Protein AF-A0A232FLV6-F1 (afdb_monomer)

Organism: NCBI:txid543379

Secondary structure (DSSP, 8-state):
-HHHHTT-TT--HHHHHHH-TTTHHHHHHHHHHHHHHHHHHHHHHHHHHHHHHHHTT-THHHHS--PPPPTT-HHHHHHHHHHHHHHHHHHHHHS-GGGHHHHTT--SHHHHHHHHHHHH----HHHHHHHHHHHHH----TTS-HHHHHHHHHHHHHTT--

Radius of gyration: 22.21 Å; Cα contacts (8 Å, |Δi|>4): 95; chains: 1; bounding box: 61×32×61 Å

Structure (mmCIF, N/CA/C/O backbone):
data_AF-A0A232FLV6-F1
#
_entry.id   AF-A0A232FLV6-F1
#
loop_
_atom_site.group_PDB
_atom_site.id
_atom_site.type_symbol
_atom_site.label_atom_id
_atom_site.label_alt_id
_atom_site.label_comp_id
_atom_site.label_asym_id
_atom_site.label_entity_id
_atom_site.label_seq_id
_atom_site.pdbx_PDB_ins_code
_atom_site.Cartn_x
_atom_site.Cartn_y
_atom_site.Cartn_z
_atom_site.occupancy
_atom_site.B_iso_or_equiv
_atom_site.auth_seq_id
_atom_site.auth_comp_id
_atom_site.auth_asym_id
_atom_site.auth_atom_id
_atom_site.pdbx_PDB_model_num
ATOM 1 N N . MET A 1 1 ? -4.879 22.146 27.553 1.00 46.00 1 MET A N 1
ATOM 2 C CA . MET A 1 1 ? -5.536 20.900 27.089 1.00 46.00 1 MET A CA 1
ATOM 3 C C . MET A 1 1 ? -4.616 20.011 26.257 1.00 46.00 1 MET A C 1
ATOM 5 O O . MET A 1 1 ? -4.353 18.909 26.711 1.00 46.00 1 MET A O 1
ATOM 9 N N . LYS A 1 2 ? -4.073 20.465 25.112 1.00 41.31 2 LYS A N 1
ATOM 10 C CA . LYS A 1 2 ? -3.275 19.611 24.203 1.00 41.31 2 LYS A CA 1
ATOM 11 C C . LYS A 1 2 ? -2.137 18.829 24.885 1.00 41.31 2 LYS A C 1
ATOM 13 O O . LYS A 1 2 ? -2.125 17.613 24.809 1.00 41.31 2 LYS A O 1
ATOM 18 N N . SER A 1 3 ? -1.249 19.493 25.627 1.00 51.97 3 SER A N 1
ATOM 19 C CA . SER A 1 3 ? -0.105 18.821 26.278 1.00 51.97 3 SER A CA 1
ATOM 20 C C . SER A 1 3 ? -0.495 17.830 27.393 1.00 51.97 3 SER A C 1
ATOM 22 O O . SER A 1 3 ? 0.187 16.827 27.562 1.00 51.97 3 SER A O 1
ATOM 24 N N . ARG A 1 4 ? -1.603 18.059 28.120 1.00 51.78 4 ARG A N 1
ATOM 25 C CA . ARG A 1 4 ? -2.041 17.176 29.224 1.00 51.78 4 ARG A CA 1
ATOM 26 C C . ARG A 1 4 ? -2.702 15.877 28.759 1.00 51.78 4 ARG A C 1
ATOM 28 O O . ARG A 1 4 ? -2.638 14.893 29.486 1.00 51.78 4 ARG A O 1
ATOM 35 N N . TYR A 1 5 ? -3.353 15.896 27.595 1.00 55.41 5 TYR A N 1
ATOM 36 C CA . TYR A 1 5 ? -4.174 14.776 27.122 1.00 55.41 5 TYR A CA 1
ATOM 37 C C . TYR A 1 5 ? -3.673 14.178 25.799 1.00 55.41 5 TYR A C 1
ATOM 39 O O . TYR A 1 5 ? -3.589 12.965 25.696 1.00 55.41 5 TYR A O 1
ATOM 47 N N . LEU A 1 6 ? -3.278 14.994 24.810 1.00 49.06 6 LEU A N 1
ATOM 48 C CA . LEU A 1 6 ? -2.847 14.502 23.486 1.00 49.06 6 LEU A CA 1
ATOM 49 C C . LEU A 1 6 ? -1.394 14.006 23.460 1.00 49.06 6 LEU A C 1
ATOM 51 O O . LEU A 1 6 ? -1.046 13.195 22.614 1.00 49.06 6 LEU A O 1
ATOM 55 N N . CYS A 1 7 ? -0.539 14.506 24.356 1.00 54.94 7 CYS A N 1
ATOM 56 C CA . CYS A 1 7 ? 0.876 14.120 24.434 1.00 54.94 7 CYS A CA 1
ATOM 57 C C . CYS A 1 7 ? 1.164 13.116 25.557 1.00 54.94 7 CYS A C 1
ATOM 59 O O . CYS A 1 7 ? 2.329 12.849 25.838 1.00 54.94 7 CYS A O 1
ATOM 61 N N . ASN A 1 8 ? 0.132 12.611 26.237 1.00 65.31 8 ASN A N 1
ATOM 62 C CA . ASN A 1 8 ? 0.302 11.709 27.366 1.00 65.31 8 ASN A CA 1
ATOM 63 C C . ASN A 1 8 ? 0.195 10.247 26.892 1.00 65.31 8 ASN A C 1
ATOM 65 O O . ASN A 1 8 ? -0.921 9.793 26.637 1.00 65.31 8 ASN A O 1
ATOM 69 N N . PRO A 1 9 ? 1.312 9.499 26.792 1.00 66.44 9 PRO A N 1
ATOM 70 C CA . PRO A 1 9 ? 1.304 8.117 26.308 1.00 66.44 9 PRO A CA 1
ATOM 71 C C . PRO A 1 9 ? 0.541 7.157 27.233 1.00 66.44 9 PRO A C 1
ATOM 73 O O . PRO A 1 9 ? 0.137 6.082 26.804 1.00 66.44 9 PRO A O 1
ATOM 76 N N . GLU A 1 10 ? 0.284 7.549 28.482 1.00 63.06 10 GLU A N 1
ATOM 77 C CA . GLU A 1 10 ? -0.539 6.768 29.407 1.00 63.06 10 GLU A CA 1
ATOM 78 C C . GLU A 1 10 ? -2.048 6.939 29.184 1.00 63.06 10 GLU A C 1
ATOM 80 O O . GLU A 1 10 ? -2.850 6.266 29.832 1.00 63.06 10 GLU A O 1
ATOM 85 N N . TYR A 1 11 ? -2.470 7.873 28.330 1.00 66.44 11 TYR A N 1
ATOM 86 C CA . TYR A 1 11 ? -3.882 8.142 28.068 1.00 66.44 11 TYR A CA 1
ATOM 87 C C . TYR A 1 11 ? -4.434 7.137 27.046 1.00 66.44 11 TYR A C 1
ATOM 89 O O . TYR A 1 11 ? -4.674 7.461 25.886 1.00 66.44 11 TYR A O 1
ATOM 97 N N . ASN A 1 12 ? -4.583 5.886 27.485 1.00 68.19 12 ASN A N 1
ATOM 98 C CA . ASN 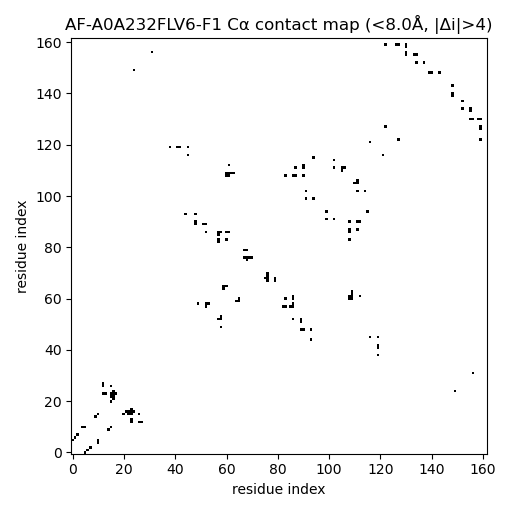A 1 12 ? -5.018 4.751 26.672 1.00 68.19 12 ASN A CA 1
ATOM 99 C C . ASN A 1 12 ? -6.459 4.310 27.005 1.00 68.19 12 ASN A C 1
ATOM 101 O O . ASN A 1 12 ? -7.062 4.768 27.983 1.00 68.19 12 ASN A O 1
ATOM 105 N N . PHE A 1 13 ? -7.019 3.412 26.184 1.00 70.12 13 PHE A N 1
ATOM 106 C CA . PHE A 1 13 ? -8.374 2.880 26.376 1.00 70.12 13 PHE A CA 1
ATOM 107 C C . PHE A 1 13 ? -8.584 2.333 27.793 1.00 70.12 13 PHE A C 1
ATOM 109 O O . PHE A 1 13 ? -9.578 2.659 28.433 1.00 70.12 13 PHE A O 1
ATOM 116 N N . GLU A 1 14 ? -7.640 1.544 28.303 1.00 74.19 14 GLU A N 1
ATOM 117 C CA . GLU A 1 14 ? -7.753 0.872 29.600 1.00 74.19 14 GLU A CA 1
ATOM 118 C C . GLU A 1 14 ? -7.882 1.874 30.750 1.00 74.19 14 GLU A C 1
ATOM 120 O O . GLU A 1 14 ? -8.706 1.688 31.649 1.00 74.19 14 GLU A O 1
ATOM 125 N N . LYS A 1 15 ? -7.120 2.971 30.701 1.00 74.31 15 LYS A N 1
ATOM 126 C CA . LYS A 1 15 ? -7.153 4.035 31.710 1.00 74.31 15 LYS A CA 1
ATOM 127 C C . LYS A 1 15 ? -8.460 4.823 31.661 1.00 74.31 15 LYS A C 1
ATOM 129 O O . LYS A 1 15 ? -9.022 5.121 32.715 1.00 74.31 15 LYS A O 1
ATOM 134 N N . VAL A 1 16 ? -8.981 5.116 30.467 1.00 69.94 16 VAL A N 1
ATOM 135 C CA . VAL A 1 16 ? -10.266 5.821 30.314 1.00 69.94 16 VAL A CA 1
ATOM 136 C C . VAL A 1 16 ? -11.448 4.922 30.677 1.00 69.94 16 VAL A C 1
ATOM 138 O O . VAL A 1 16 ? -12.355 5.371 31.373 1.00 69.94 16 VAL A O 1
ATOM 141 N N . ASN A 1 17 ? -11.414 3.648 30.290 1.00 71.06 17 ASN A N 1
ATOM 142 C CA . ASN A 1 17 ? -12.456 2.674 30.606 1.00 71.06 17 ASN A CA 1
ATOM 143 C C . ASN A 1 17 ? -12.520 2.368 32.111 1.00 71.06 17 ASN A C 1
ATOM 145 O O . ASN A 1 17 ? -13.605 2.228 32.668 1.00 71.06 17 ASN A O 1
ATOM 149 N N . ARG A 1 18 ? -11.364 2.330 32.792 1.00 75.69 18 ARG A N 1
ATOM 150 C CA . ARG A 1 18 ? -11.293 2.183 34.255 1.00 75.69 18 ARG A CA 1
ATOM 151 C C . ARG A 1 18 ? -11.821 3.421 34.988 1.00 75.69 18 ARG A C 1
ATOM 153 O O . ARG A 1 18 ? -12.383 3.286 36.067 1.00 75.69 18 ARG A O 1
ATOM 160 N N . ALA A 1 19 ? -11.643 4.613 34.413 1.00 75.00 19 ALA A N 1
ATOM 161 C CA . ALA A 1 19 ? -12.156 5.863 34.975 1.00 75.00 19 ALA A CA 1
ATOM 162 C C . ALA A 1 19 ? -13.662 6.057 34.721 1.00 75.00 19 ALA A C 1
ATOM 164 O O . ALA A 1 19 ? -14.352 6.643 35.552 1.00 75.00 19 ALA A O 1
ATOM 165 N N . SER A 1 20 ? -14.177 5.579 33.586 1.00 71.69 20 SER A N 1
ATOM 166 C CA . SER A 1 20 ? -15.606 5.535 33.288 1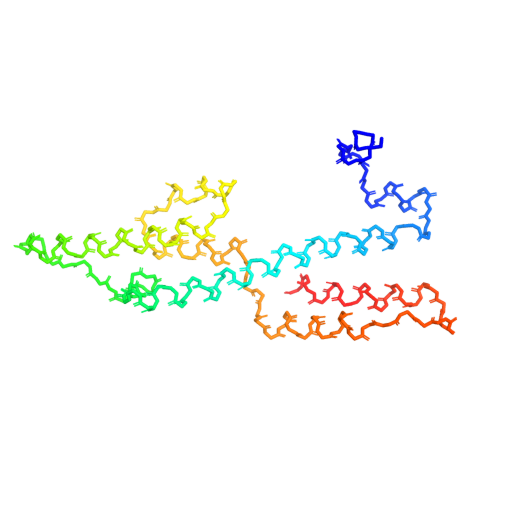.00 71.69 20 SER A CA 1
ATOM 167 C C . SER A 1 20 ? -15.906 4.503 32.203 1.00 71.69 20 SER A C 1
ATOM 169 O O . SER A 1 20 ? -15.494 4.645 31.046 1.00 71.69 20 SER A O 1
ATOM 171 N N . MET A 1 21 ? -16.711 3.505 32.565 1.00 62.81 21 MET A N 1
ATOM 172 C CA . MET A 1 21 ? -17.158 2.449 31.652 1.00 62.81 21 MET A CA 1
ATOM 173 C C . MET A 1 21 ? -18.034 2.976 30.504 1.00 62.81 21 MET A C 1
ATOM 175 O O . MET A 1 21 ? -18.110 2.347 29.456 1.00 62.81 21 MET A O 1
ATOM 179 N N . ALA A 1 22 ? -18.657 4.149 30.663 1.00 63.16 22 ALA A N 1
ATOM 180 C CA . ALA A 1 22 ? -19.410 4.809 29.594 1.00 63.16 22 ALA A CA 1
ATOM 181 C C . ALA A 1 22 ? -18.496 5.539 28.588 1.00 63.16 22 ALA A C 1
ATOM 183 O O . ALA A 1 22 ? -18.879 5.763 27.441 1.00 63.16 22 ALA A O 1
ATOM 184 N N . CYS A 1 23 ? -17.277 5.908 28.999 1.00 70.62 23 CYS A N 1
ATOM 185 C CA . CYS A 1 23 ? -16.343 6.689 28.184 1.00 70.62 23 CYS A CA 1
ATOM 186 C C . CYS A 1 23 ? -15.385 5.820 27.360 1.00 70.62 23 CYS A C 1
ATOM 188 O O . CYS A 1 23 ? -14.947 6.243 26.291 1.00 70.62 23 CYS A O 1
ATOM 190 N N . GLY A 1 24 ? -15.056 4.614 27.833 1.00 67.38 24 GLY A N 1
ATOM 191 C CA . GLY A 1 24 ? -14.219 3.657 27.097 1.00 67.38 24 GLY A CA 1
ATOM 192 C C . GLY A 1 24 ? -14.703 3.388 25.661 1.00 67.38 24 GLY A C 1
ATOM 193 O O . GLY A 1 24 ? -13.894 3.458 24.733 1.00 67.38 24 GLY A O 1
ATOM 194 N N . PRO A 1 25 ? -16.007 3.157 25.438 1.00 68.31 25 PRO A N 1
ATOM 195 C CA . PRO A 1 25 ? -16.556 2.936 24.104 1.00 68.31 25 PRO A CA 1
ATOM 196 C C . PRO A 1 25 ? -16.432 4.149 23.162 1.00 68.31 25 PRO A C 1
ATOM 198 O O . PRO A 1 25 ? -16.120 3.982 21.987 1.00 68.31 25 PRO A O 1
ATOM 201 N N . MET A 1 26 ? -16.564 5.381 23.672 1.00 66.12 26 MET A N 1
ATOM 202 C CA . MET A 1 26 ? -16.293 6.597 22.883 1.00 66.12 26 MET A CA 1
ATOM 203 C C . MET A 1 26 ? -14.814 6.729 22.498 1.00 66.12 26 MET A C 1
ATOM 205 O O . MET A 1 26 ? -14.495 7.205 21.410 1.00 66.12 26 MET A O 1
ATOM 209 N N . VAL A 1 27 ? -13.896 6.303 23.369 1.00 67.44 27 VAL A N 1
ATOM 210 C CA . VAL A 1 27 ? -12.461 6.288 23.048 1.00 67.44 27 VAL A CA 1
ATOM 211 C C . VAL A 1 27 ? -12.153 5.249 21.974 1.00 67.44 27 VAL A C 1
ATOM 213 O O . VAL A 1 27 ? -11.409 5.563 21.049 1.00 67.44 27 VAL A O 1
ATOM 216 N N . LYS A 1 28 ? -12.768 4.059 22.030 1.00 63.53 28 LYS A N 1
ATOM 217 C CA . LYS A 1 28 ? -12.689 3.084 20.929 1.00 63.53 28 LYS A CA 1
ATOM 218 C C . LYS A 1 28 ? -13.216 3.670 19.622 1.00 63.53 28 LYS A C 1
ATOM 220 O O . LYS A 1 28 ? -12.533 3.568 18.616 1.00 63.53 28 LYS A O 1
ATOM 225 N N . TRP A 1 29 ? -14.350 4.371 19.650 1.00 67.94 29 TRP A N 1
ATOM 226 C CA . TRP A 1 29 ? -14.908 5.041 18.470 1.00 67.94 29 TRP A CA 1
ATOM 227 C C . TRP A 1 29 ? -13.952 6.079 17.870 1.00 67.94 29 TRP A C 1
ATOM 229 O O . TRP A 1 29 ? -13.734 6.103 16.661 1.00 67.94 29 TRP A O 1
ATOM 239 N N . ALA A 1 30 ? -13.329 6.914 18.704 1.00 65.44 30 ALA A N 1
ATOM 240 C CA . ALA A 1 30 ? -12.355 7.895 18.236 1.00 65.44 30 ALA A CA 1
ATOM 241 C C . ALA A 1 30 ? -11.104 7.225 17.638 1.00 65.44 30 ALA A C 1
ATOM 243 O O . ALA A 1 30 ? -10.595 7.678 16.614 1.00 65.44 30 ALA A O 1
ATOM 244 N N . ILE A 1 31 ? -10.628 6.134 18.246 1.00 65.50 31 ILE A N 1
ATOM 245 C CA . ILE A 1 31 ? -9.508 5.338 17.725 1.00 65.50 31 ILE A CA 1
ATOM 246 C C . ILE A 1 31 ? -9.888 4.700 16.385 1.00 65.50 31 ILE A C 1
ATOM 248 O O . ILE A 1 31 ? -9.136 4.848 15.424 1.00 65.50 31 ILE A O 1
ATOM 252 N N . ALA A 1 32 ? -11.064 4.078 16.289 1.00 63.06 32 ALA A N 1
ATOM 253 C CA . ALA A 1 32 ? -11.583 3.481 15.063 1.00 63.06 32 ALA A CA 1
ATOM 254 C C . ALA A 1 32 ? -11.673 4.517 13.937 1.00 63.06 32 ALA A C 1
ATOM 256 O O . ALA A 1 32 ? -11.188 4.266 12.842 1.00 63.06 32 ALA A O 1
ATOM 257 N N . GLN A 1 33 ? -12.176 5.730 14.198 1.00 62.06 33 GLN A N 1
ATOM 258 C CA . GLN A 1 33 ? -12.213 6.802 13.194 1.00 62.06 33 GLN A CA 1
ATOM 259 C C . GLN A 1 33 ? -10.827 7.242 12.711 1.00 62.06 33 GLN A C 1
ATOM 261 O O . GLN A 1 33 ? -10.637 7.505 11.520 1.00 62.06 33 GLN A O 1
ATOM 266 N N . VAL A 1 34 ? -9.852 7.339 13.618 1.00 61.03 34 VAL A N 1
ATOM 267 C CA . VAL A 1 34 ? -8.472 7.697 13.261 1.00 61.03 34 VAL A CA 1
ATOM 268 C C . VAL A 1 34 ? -7.825 6.579 12.438 1.00 61.03 34 VAL A C 1
ATOM 270 O O . VAL A 1 34 ? -7.212 6.865 11.406 1.00 61.03 34 VAL A O 1
ATOM 273 N N . SER A 1 35 ? -8.024 5.320 12.832 1.00 57.69 35 SER A N 1
ATOM 274 C CA . SER A 1 35 ? -7.582 4.139 12.083 1.00 57.69 35 SER A CA 1
ATOM 275 C C . SER A 1 35 ? -8.248 4.060 10.705 1.00 57.69 35 SER A C 1
ATOM 277 O O . SER A 1 35 ? -7.555 3.893 9.704 1.00 57.69 35 SER A O 1
ATOM 279 N N . LEU A 1 36 ? -9.558 4.301 10.612 1.00 58.53 36 LEU A N 1
ATOM 280 C CA . LEU A 1 36 ? -10.329 4.363 9.365 1.00 58.53 36 LEU A CA 1
ATOM 281 C C . LEU A 1 36 ? -9.815 5.453 8.422 1.00 58.53 36 LEU A C 1
ATOM 283 O O . LEU A 1 36 ? -9.640 5.211 7.229 1.00 58.53 36 LEU A O 1
ATOM 287 N N . CYS A 1 37 ? -9.535 6.650 8.939 1.00 55.59 37 CYS A N 1
ATOM 288 C CA . CYS A 1 37 ? -8.999 7.757 8.146 1.00 55.59 37 CYS A CA 1
ATOM 289 C C . CYS A 1 37 ? -7.601 7.432 7.592 1.00 55.59 37 CYS A C 1
ATOM 291 O O . CYS A 1 37 ? -7.303 7.698 6.422 1.00 55.59 37 CYS A O 1
ATOM 293 N N . LEU A 1 38 ? -6.759 6.790 8.407 1.00 56.19 38 LEU A N 1
ATOM 294 C CA . LEU A 1 38 ? -5.455 6.295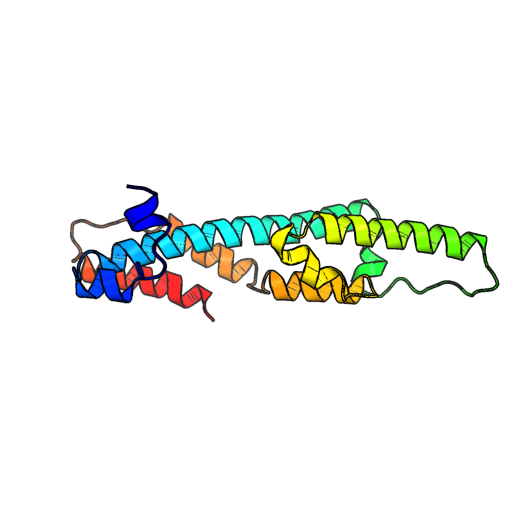 7.980 1.00 56.19 38 LEU A CA 1
ATOM 295 C C . LEU A 1 38 ? -5.605 5.212 6.895 1.00 56.19 38 LEU A C 1
ATOM 297 O O . LEU A 1 38 ? -4.963 5.301 5.850 1.00 56.19 38 LEU A O 1
ATOM 301 N N . MET A 1 39 ? -6.511 4.251 7.073 1.00 54.53 39 MET A N 1
ATOM 302 C CA . MET A 1 39 ? -6.762 3.171 6.109 1.00 54.53 39 MET A CA 1
ATOM 303 C C . MET A 1 39 ? -7.390 3.654 4.791 1.00 54.53 39 MET A C 1
ATOM 305 O O . MET A 1 39 ? -7.047 3.142 3.717 1.00 54.53 39 MET A O 1
ATOM 309 N N . ALA A 1 40 ? -8.262 4.666 4.835 1.00 54.44 40 ALA A N 1
ATOM 310 C CA . ALA A 1 40 ? -8.815 5.336 3.656 1.00 54.44 40 ALA A CA 1
ATOM 311 C C . ALA A 1 40 ? -7.700 5.958 2.812 1.00 54.44 40 ALA A C 1
ATOM 313 O O . ALA A 1 40 ? -7.593 5.717 1.607 1.00 54.44 40 ALA A O 1
ATOM 314 N N . ARG A 1 41 ? -6.820 6.718 3.473 1.00 56.50 41 ARG A N 1
ATOM 315 C CA . ARG A 1 41 ? -5.658 7.366 2.861 1.00 56.50 41 ARG A CA 1
ATOM 316 C C . ARG A 1 41 ? -4.730 6.339 2.211 1.00 56.50 41 ARG A C 1
ATOM 318 O O . ARG A 1 41 ? -4.248 6.556 1.102 1.00 56.50 41 ARG A O 1
ATOM 325 N N . ILE A 1 42 ? -4.541 5.203 2.872 1.00 54.62 42 ILE A N 1
ATOM 326 C CA . ILE A 1 42 ? -3.728 4.084 2.397 1.00 54.62 42 ILE A CA 1
ATOM 327 C C . ILE A 1 42 ? -4.341 3.403 1.160 1.00 54.62 42 ILE A C 1
ATOM 329 O O . ILE A 1 42 ? -3.650 3.177 0.165 1.00 54.62 42 ILE A O 1
ATOM 333 N N . SER A 1 43 ? -5.643 3.114 1.183 1.00 53.91 43 SER A N 1
ATOM 334 C CA . SER A 1 43 ? -6.334 2.407 0.093 1.00 53.91 43 SER A CA 1
ATOM 335 C C . SER A 1 43 ? -6.441 3.268 -1.171 1.00 53.91 43 SER A C 1
ATOM 337 O O . SER A 1 43 ? -6.207 2.779 -2.279 1.00 53.91 43 SER A O 1
ATOM 339 N N . ILE A 1 44 ? -6.696 4.570 -1.001 1.00 59.12 44 ILE A N 1
ATOM 340 C CA . ILE A 1 44 ? -6.642 5.564 -2.083 1.00 59.12 44 ILE A CA 1
ATOM 341 C C . ILE A 1 44 ? -5.228 5.626 -2.682 1.00 59.12 44 ILE A C 1
ATOM 343 O O . ILE A 1 44 ? -5.084 5.705 -3.903 1.00 59.12 44 ILE A O 1
ATOM 347 N N . SER A 1 45 ? -4.187 5.516 -1.847 1.00 65.44 45 SER A N 1
ATOM 348 C CA . SER A 1 45 ? -2.798 5.487 -2.312 1.00 65.44 45 SER A CA 1
ATOM 349 C C . SER A 1 45 ? -2.512 4.249 -3.173 1.00 65.44 45 SER A C 1
ATOM 351 O O . SER A 1 45 ? -2.072 4.402 -4.309 1.00 65.44 45 SER A O 1
ATOM 353 N N . LYS A 1 46 ? -2.859 3.027 -2.729 1.00 70.69 46 LYS A N 1
ATOM 354 C CA . LYS A 1 46 ? -2.624 1.781 -3.502 1.00 70.69 46 LYS A CA 1
ATOM 355 C C . LYS A 1 46 ? -3.258 1.827 -4.897 1.00 70.69 46 LYS A C 1
ATOM 357 O O . LYS A 1 46 ? -2.582 1.549 -5.889 1.00 70.69 46 LYS A O 1
ATOM 362 N N . PHE A 1 47 ? -4.532 2.212 -4.988 1.00 74.38 47 PHE A N 1
ATOM 363 C CA . PHE A 1 47 ? -5.240 2.322 -6.270 1.00 74.38 47 PHE A CA 1
ATOM 364 C C . PHE A 1 47 ? -4.636 3.413 -7.165 1.00 74.38 47 PHE A C 1
ATOM 366 O O . PHE A 1 47 ? -4.393 3.183 -8.353 1.00 74.38 47 PHE A O 1
ATOM 373 N N . GLY A 1 48 ? -4.332 4.579 -6.586 1.00 77.06 48 GLY A N 1
ATOM 374 C CA . GLY A 1 48 ? -3.690 5.687 -7.291 1.00 77.06 48 GLY A CA 1
ATOM 375 C C . GLY A 1 48 ? -2.315 5.320 -7.857 1.00 77.06 48 GLY A C 1
ATOM 376 O O . GLY A 1 48 ? -2.016 5.658 -9.004 1.00 77.06 48 GLY A O 1
ATOM 377 N N . ILE A 1 49 ? -1.505 4.566 -7.107 1.00 81.56 49 ILE A N 1
ATOM 378 C CA . ILE A 1 49 ? -0.177 4.114 -7.544 1.00 81.56 49 ILE A CA 1
ATOM 379 C C . ILE A 1 49 ? -0.285 3.176 -8.748 1.00 81.56 49 ILE A C 1
ATOM 381 O O . ILE A 1 49 ? 0.416 3.382 -9.739 1.00 81.56 49 ILE A O 1
ATOM 385 N N . VAL A 1 50 ? -1.183 2.182 -8.710 1.00 83.81 50 VAL A N 1
ATOM 386 C CA . VAL A 1 50 ? -1.373 1.252 -9.840 1.00 83.81 50 VAL A CA 1
ATOM 387 C C . VAL A 1 50 ? -1.760 2.010 -11.109 1.00 83.81 50 VAL A C 1
ATOM 389 O O . VAL A 1 50 ? -1.213 1.732 -12.179 1.00 83.81 50 VAL A O 1
ATOM 392 N N . ILE A 1 51 ? -2.660 2.990 -11.001 1.00 83.12 51 ILE A N 1
ATOM 393 C CA . ILE A 1 51 ? -3.067 3.834 -12.133 1.00 83.12 51 ILE A CA 1
ATOM 394 C C . ILE A 1 51 ? -1.869 4.628 -12.667 1.00 83.12 51 ILE A C 1
ATOM 396 O O . ILE A 1 51 ? -1.615 4.609 -13.873 1.00 83.12 51 ILE A O 1
ATOM 400 N N . ALA A 1 52 ? -1.098 5.278 -11.791 1.00 84.69 52 ALA A N 1
ATOM 401 C CA . ALA A 1 52 ? 0.059 6.083 -12.181 1.00 84.69 52 ALA A CA 1
ATOM 402 C C . ALA A 1 52 ? 1.152 5.247 -12.875 1.00 84.69 52 ALA A C 1
ATOM 404 O O . ALA A 1 52 ? 1.672 5.638 -13.924 1.00 84.69 52 ALA A O 1
ATOM 405 N N . ILE A 1 53 ? 1.459 4.068 -12.333 1.00 88.38 53 ILE A N 1
ATOM 406 C CA . ILE A 1 53 ? 2.446 3.126 -12.880 1.00 88.38 53 ILE A CA 1
ATOM 407 C C . ILE A 1 53 ? 2.002 2.596 -14.251 1.00 88.38 53 ILE A C 1
ATOM 409 O O . ILE A 1 53 ? 2.803 2.555 -15.193 1.00 88.38 53 ILE A O 1
ATOM 413 N N . LYS A 1 54 ? 0.721 2.228 -14.399 1.00 87.75 54 LYS A N 1
ATOM 414 C CA . LYS A 1 54 ? 0.161 1.781 -15.685 1.00 87.75 54 LYS A CA 1
ATOM 415 C C . LYS A 1 54 ? 0.155 2.906 -16.721 1.00 87.75 54 LYS A C 1
ATOM 417 O O . LYS A 1 54 ? 0.575 2.675 -17.853 1.00 87.75 54 LYS A O 1
ATOM 422 N N . ALA A 1 55 ? -0.215 4.128 -16.334 1.00 88.31 55 ALA A N 1
ATOM 423 C CA . ALA A 1 55 ? -0.196 5.298 -17.217 1.00 88.31 55 ALA A CA 1
ATOM 424 C C . ALA A 1 55 ? 1.212 5.608 -17.753 1.00 88.31 55 ALA A C 1
ATOM 426 O O . ALA A 1 55 ? 1.371 6.013 -18.904 1.00 88.31 55 ALA A O 1
ATOM 427 N N . LYS A 1 56 ? 2.250 5.374 -16.942 1.00 90.44 56 LYS A N 1
ATOM 428 C CA . LYS A 1 56 ? 3.656 5.540 -17.339 1.00 90.44 56 LYS A CA 1
ATOM 429 C C . LYS A 1 56 ? 4.254 4.322 -18.050 1.00 90.44 56 LYS A C 1
ATOM 431 O O . LYS A 1 56 ? 5.408 4.389 -18.456 1.00 90.44 56 LYS A O 1
ATOM 436 N N . LYS A 1 57 ? 3.491 3.237 -18.244 1.00 89.56 57 LYS A N 1
ATOM 437 C CA . LYS A 1 57 ? 3.953 1.979 -18.867 1.00 89.56 57 LYS A CA 1
ATOM 438 C C . LYS A 1 57 ? 5.177 1.369 -18.163 1.00 89.56 57 LYS A C 1
ATOM 440 O O . LYS A 1 57 ? 6.075 0.819 -18.803 1.00 89.56 57 LYS A O 1
ATOM 445 N N . VAL A 1 58 ? 5.210 1.472 -16.834 1.00 91.06 58 VAL A N 1
ATOM 446 C CA . VAL A 1 58 ? 6.276 0.907 -15.984 1.00 91.06 58 VAL A CA 1
ATOM 447 C C . VAL A 1 58 ? 5.768 -0.203 -15.059 1.00 91.06 58 VAL A C 1
ATOM 449 O O . VAL A 1 58 ? 6.481 -0.638 -14.163 1.00 91.06 58 VAL A O 1
ATOM 452 N N . TYR A 1 59 ? 4.550 -0.708 -15.296 1.00 88.50 59 TYR A N 1
ATOM 453 C CA . TYR A 1 59 ? 3.975 -1.809 -14.511 1.00 88.50 59 TYR A CA 1
ATOM 454 C C . TYR A 1 59 ? 4.798 -3.101 -14.597 1.00 88.50 59 TYR A C 1
ATOM 456 O O . TYR A 1 59 ? 4.926 -3.804 -13.601 1.00 88.50 59 TYR A O 1
ATOM 464 N N . GLY A 1 60 ? 5.458 -3.338 -15.735 1.00 87.75 60 GLY A N 1
ATOM 465 C CA . GLY A 1 60 ? 6.318 -4.506 -15.924 1.00 87.75 60 GLY A CA 1
ATOM 466 C C . GLY A 1 60 ? 7.484 -4.613 -14.928 1.00 87.75 60 GLY A C 1
ATOM 467 O O . GLY A 1 60 ? 8.009 -5.692 -14.674 1.00 87.75 60 GLY A O 1
ATOM 468 N N . PHE A 1 61 ? 7.894 -3.492 -14.326 1.00 89.94 61 PHE A N 1
ATOM 469 C CA . PHE A 1 61 ? 8.953 -3.477 -13.315 1.00 89.94 61 PHE A CA 1
ATOM 470 C C . PHE A 1 61 ? 8.465 -3.898 -11.927 1.00 89.94 61 PHE A C 1
ATOM 472 O O . PHE A 1 61 ? 9.273 -4.353 -11.121 1.00 89.94 61 PHE A O 1
ATOM 479 N N . VAL A 1 62 ? 7.172 -3.726 -11.630 1.00 88.81 62 VAL A N 1
ATOM 480 C CA . VAL A 1 62 ? 6.594 -4.081 -10.322 1.00 88.81 62 VAL A CA 1
ATOM 481 C C . VAL A 1 62 ? 5.997 -5.482 -10.302 1.00 88.81 62 VAL A C 1
ATOM 483 O O . VAL A 1 62 ? 5.994 -6.108 -9.248 1.00 88.81 62 VAL A O 1
ATOM 486 N N . ASP A 1 63 ? 5.537 -5.991 -11.448 1.00 88.12 63 ASP A N 1
ATOM 487 C CA . ASP A 1 63 ? 5.079 -7.381 -11.587 1.00 88.12 63 ASP A CA 1
ATOM 488 C C . ASP A 1 63 ? 6.218 -8.369 -11.921 1.00 88.12 63 ASP A C 1
ATOM 490 O O . ASP A 1 63 ? 6.023 -9.581 -11.860 1.00 88.12 63 ASP A O 1
ATOM 494 N N . GLY A 1 64 ? 7.412 -7.859 -12.248 1.00 86.75 64 GLY A N 1
ATOM 495 C CA . GLY A 1 64 ? 8.596 -8.655 -12.578 1.00 86.75 64 GLY A CA 1
ATOM 496 C C . GLY A 1 64 ? 8.650 -9.175 -14.021 1.00 86.75 64 GLY A C 1
ATOM 497 O O . GLY A 1 64 ? 9.546 -9.953 -14.352 1.00 86.75 64 GLY A O 1
ATOM 498 N N . SER A 1 65 ? 7.728 -8.761 -14.893 1.00 87.69 65 SER A N 1
ATOM 499 C CA . SER A 1 65 ? 7.707 -9.154 -16.309 1.00 87.69 65 SER A CA 1
ATOM 500 C C . SER A 1 65 ? 8.789 -8.462 -17.149 1.00 87.69 65 SER A C 1
ATOM 502 O O . SER A 1 65 ? 9.244 -9.018 -18.152 1.00 87.69 65 SER A O 1
ATOM 504 N N . GLU A 1 66 ? 9.251 -7.280 -16.739 1.00 87.06 66 GLU A N 1
ATOM 505 C CA . GLU A 1 66 ? 10.293 -6.529 -17.437 1.00 87.06 66 GLU A CA 1
ATOM 506 C C . GLU A 1 66 ? 11.692 -7.020 -17.024 1.00 87.06 66 GLU A C 1
ATOM 508 O O . GLU A 1 66 ? 12.178 -6.756 -15.923 1.00 87.06 66 GLU A O 1
ATOM 513 N N . LYS A 1 67 ? 12.374 -7.718 -17.937 1.00 87.81 67 LYS A N 1
ATOM 514 C CA . LYS A 1 67 ? 13.731 -8.236 -17.714 1.00 87.81 67 LYS A CA 1
ATOM 515 C C . LYS A 1 67 ? 14.794 -7.242 -18.164 1.00 87.81 67 LYS A C 1
ATOM 517 O O . LYS A 1 67 ? 14.620 -6.539 -19.157 1.00 87.81 67 LYS A O 1
ATOM 522 N N . LYS A 1 68 ? 15.923 -7.224 -17.451 1.00 87.06 68 LYS A N 1
ATOM 523 C CA . LYS A 1 68 ? 17.083 -6.418 -17.837 1.00 87.06 68 LYS A CA 1
ATOM 524 C C . LYS A 1 68 ? 17.617 -6.883 -19.209 1.00 87.06 68 LYS A C 1
ATOM 526 O O . LYS A 1 68 ? 17.822 -8.088 -19.377 1.00 87.06 68 LYS A O 1
ATOM 531 N N . PRO A 1 69 ? 17.850 -5.968 -20.169 1.00 87.44 69 PRO A N 1
ATOM 532 C CA . PRO A 1 69 ? 18.465 -6.292 -21.455 1.00 87.44 69 PRO A CA 1
ATOM 533 C C . PRO A 1 69 ? 19.895 -6.829 -21.304 1.00 87.44 69 PRO A C 1
ATOM 535 O O . PRO A 1 69 ? 20.544 -6.626 -20.275 1.00 87.44 69 PRO A O 1
ATOM 538 N N . ALA A 1 70 ? 20.398 -7.489 -22.348 1.00 86.00 70 ALA A N 1
ATOM 539 C CA . ALA A 1 70 ? 21.769 -7.985 -22.389 1.00 86.00 70 ALA A CA 1
ATOM 540 C C . ALA A 1 70 ? 22.798 -6.831 -22.335 1.00 86.00 70 ALA A C 1
ATOM 542 O O . ALA A 1 70 ? 22.553 -5.724 -22.823 1.00 86.00 70 ALA A O 1
ATOM 543 N N . ALA A 1 71 ? 23.935 -7.077 -21.674 1.00 77.94 71 ALA A N 1
ATOM 544 C CA . ALA A 1 71 ? 24.913 -6.045 -21.307 1.00 77.94 71 ALA A CA 1
ATOM 545 C C . ALA A 1 71 ? 25.647 -5.413 -22.504 1.00 77.94 71 ALA A C 1
ATOM 547 O O . ALA A 1 71 ? 26.201 -4.324 -22.384 1.00 77.94 71 ALA A O 1
ATOM 548 N N . ASP A 1 72 ? 25.627 -6.077 -23.656 1.00 81.88 72 ASP A N 1
ATOM 549 C CA . ASP A 1 72 ? 26.164 -5.613 -24.936 1.00 81.88 72 ASP A CA 1
ATOM 550 C C . ASP A 1 72 ? 25.348 -4.457 -25.544 1.00 81.88 72 ASP A C 1
ATOM 552 O O . ASP A 1 72 ? 25.839 -3.722 -26.403 1.00 81.88 72 ASP A O 1
ATOM 556 N N . LYS A 1 73 ? 24.119 -4.235 -25.063 1.00 82.50 73 LYS A N 1
ATOM 557 C CA . LYS A 1 73 ? 23.189 -3.240 -25.602 1.00 82.50 73 LYS A CA 1
ATOM 558 C C . LYS A 1 73 ? 23.082 -1.979 -24.749 1.00 82.50 73 LYS A C 1
ATOM 560 O O . LYS A 1 73 ? 22.030 -1.655 -24.198 1.00 82.50 73 LYS A O 1
ATOM 565 N N . THR A 1 74 ? 24.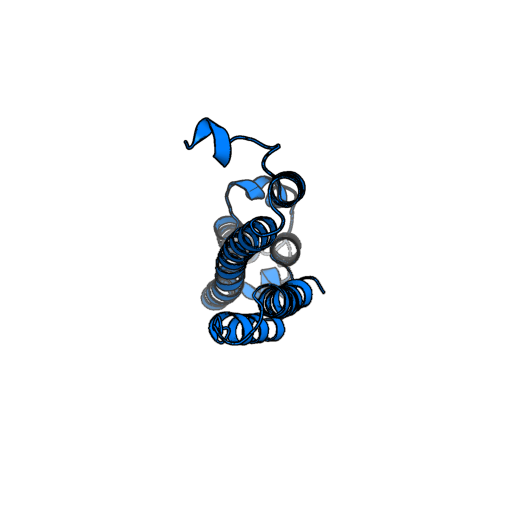161 -1.206 -24.690 1.00 85.19 74 THR A N 1
ATOM 566 C CA . THR A 1 74 ? 24.293 -0.013 -23.828 1.00 85.19 74 THR A CA 1
ATOM 567 C C . THR A 1 74 ? 23.144 1.000 -23.950 1.00 85.19 74 THR A C 1
ATOM 569 O O . THR A 1 74 ? 22.750 1.601 -22.952 1.00 85.19 74 THR A O 1
ATOM 572 N N . ALA A 1 75 ? 22.583 1.210 -25.146 1.00 88.25 75 ALA A N 1
ATOM 573 C CA . ALA A 1 75 ? 21.460 2.135 -25.339 1.00 88.25 75 ALA A CA 1
ATOM 574 C C . ALA A 1 75 ? 20.139 1.597 -24.754 1.00 88.25 75 ALA A C 1
ATOM 576 O O . ALA A 1 75 ? 19.421 2.336 -24.082 1.00 88.25 75 ALA A O 1
ATOM 577 N N . GLU A 1 76 ? 19.850 0.307 -24.958 1.00 88.06 76 GLU A N 1
ATOM 578 C CA . GLU A 1 76 ? 18.665 -0.358 -24.398 1.00 88.06 76 GLU A CA 1
ATOM 579 C C . GLU A 1 76 ? 18.757 -0.442 -22.868 1.00 88.06 76 GLU A C 1
ATOM 581 O O . GLU A 1 76 ? 17.775 -0.174 -22.178 1.00 88.06 76 GLU A O 1
ATOM 586 N N . VAL A 1 77 ? 19.948 -0.727 -22.329 1.00 88.06 77 VAL A N 1
ATOM 587 C CA . VAL A 1 77 ? 20.199 -0.745 -20.879 1.00 88.06 77 VAL A CA 1
ATOM 588 C C . VAL A 1 77 ? 19.949 0.632 -20.260 1.00 88.06 77 VAL A C 1
ATOM 590 O O . VAL A 1 77 ? 19.259 0.718 -19.248 1.00 88.06 77 VAL A O 1
ATOM 593 N N . LYS A 1 78 ? 20.424 1.719 -20.883 1.00 90.06 78 LYS A N 1
ATOM 594 C CA . LYS A 1 78 ? 20.197 3.087 -20.380 1.00 90.06 78 LYS A CA 1
ATOM 595 C C . LYS A 1 78 ? 18.717 3.472 -20.344 1.00 90.06 78 LYS A C 1
ATOM 597 O O . LYS A 1 78 ? 18.261 4.059 -19.363 1.00 90.06 78 LYS A O 1
ATOM 602 N N . GLU A 1 79 ? 17.953 3.158 -21.392 1.00 91.38 79 GLU A N 1
ATOM 603 C CA . GLU A 1 79 ? 16.513 3.458 -21.401 1.00 91.38 79 GLU A CA 1
ATOM 604 C C . GLU A 1 79 ? 15.747 2.572 -20.406 1.00 91.38 79 GLU A C 1
ATOM 606 O O . GLU A 1 79 ? 14.822 3.043 -19.739 1.00 91.38 79 GLU A O 1
ATOM 611 N N . TRP A 1 80 ? 16.165 1.314 -20.240 1.00 91.88 80 TRP A N 1
ATOM 612 C CA . TRP A 1 80 ? 15.624 0.422 -19.217 1.00 91.88 80 TRP A CA 1
ATOM 613 C C . TRP A 1 80 ? 15.872 0.965 -17.803 1.00 91.88 80 TRP A C 1
ATOM 615 O O . TRP A 1 80 ? 14.930 1.072 -17.020 1.00 91.88 80 TRP A O 1
ATOM 625 N N . GLU A 1 81 ? 17.096 1.400 -17.490 1.00 91.00 81 GLU A N 1
ATOM 626 C CA . GLU A 1 81 ? 17.453 1.991 -16.190 1.00 91.00 81 GLU A CA 1
ATOM 627 C C . GLU A 1 81 ? 16.663 3.274 -15.910 1.00 91.00 81 GLU A C 1
ATOM 629 O O . GLU A 1 81 ? 16.190 3.497 -14.795 1.00 91.00 81 GLU A O 1
ATOM 634 N N . LYS A 1 82 ? 16.444 4.108 -16.928 1.00 92.75 82 LYS A N 1
ATOM 635 C CA . LYS A 1 82 ? 15.602 5.304 -16.817 1.00 92.75 82 LYS A CA 1
ATOM 636 C C . LYS A 1 82 ? 14.151 4.956 -16.475 1.00 92.75 82 LYS A C 1
ATOM 638 O O . LYS A 1 82 ? 13.583 5.580 -15.578 1.00 92.75 82 LYS A O 1
ATOM 643 N N . ARG A 1 83 ? 13.546 3.973 -17.151 1.00 91.81 83 ARG A N 1
ATOM 644 C CA . ARG A 1 83 ? 12.175 3.511 -16.853 1.00 91.81 83 ARG A CA 1
ATOM 645 C C . ARG A 1 83 ? 12.082 2.850 -15.473 1.00 91.81 83 ARG A C 1
ATOM 647 O O . ARG A 1 83 ? 11.118 3.097 -14.749 1.00 91.81 83 ARG A O 1
ATOM 654 N N . LEU A 1 84 ? 13.102 2.094 -15.071 1.00 91.06 84 LEU A N 1
ATOM 655 C CA . LEU A 1 84 ? 13.210 1.529 -13.726 1.00 91.06 84 LEU A CA 1
ATOM 656 C C . LEU A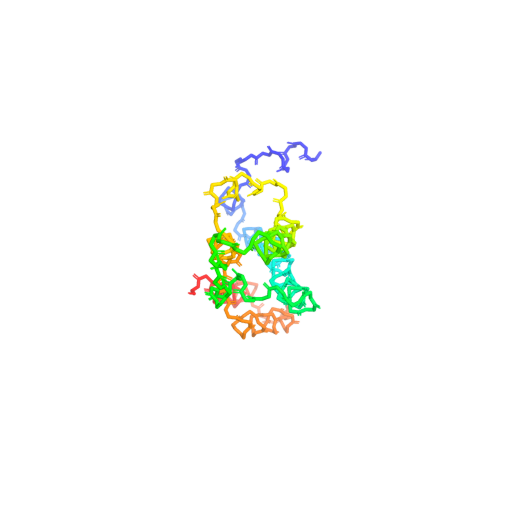 1 84 ? 13.244 2.635 -12.658 1.00 91.06 84 LEU A C 1
ATOM 658 O O . LEU A 1 84 ? 12.480 2.597 -11.696 1.00 91.06 84 LEU A O 1
ATOM 662 N N . ASN A 1 85 ? 14.071 3.664 -12.849 1.00 90.69 85 ASN A N 1
ATOM 663 C CA . ASN A 1 85 ? 14.155 4.803 -11.932 1.00 90.69 85 ASN A CA 1
ATOM 664 C C . ASN A 1 85 ? 12.842 5.594 -11.857 1.00 90.69 85 ASN A C 1
ATOM 666 O O . ASN A 1 85 ? 12.480 6.098 -10.795 1.00 90.69 85 ASN A O 1
ATOM 670 N N . GLN A 1 86 ? 12.087 5.669 -12.956 1.00 90.94 86 GLN A N 1
ATOM 671 C CA . GLN A 1 86 ? 10.735 6.230 -12.935 1.00 90.94 86 GLN A CA 1
ATOM 672 C C . GLN A 1 86 ? 9.780 5.392 -12.079 1.00 90.94 86 GLN A C 1
ATOM 674 O O . GLN A 1 86 ? 8.997 5.967 -11.323 1.00 90.94 86 GLN A O 1
ATOM 679 N N . ALA A 1 87 ? 9.852 4.060 -12.158 1.00 90.44 87 ALA A N 1
ATOM 680 C CA . ALA A 1 87 ? 9.074 3.185 -11.284 1.00 90.44 87 ALA A CA 1
ATOM 681 C C . ALA A 1 87 ? 9.440 3.418 -9.808 1.00 90.44 87 ALA A C 1
ATOM 683 O O . ALA A 1 87 ? 8.549 3.659 -8.996 1.00 90.44 87 ALA A O 1
ATOM 684 N N . PHE A 1 88 ? 10.734 3.460 -9.473 1.00 89.56 88 PHE A N 1
ATOM 685 C CA . PHE A 1 88 ? 11.195 3.759 -8.114 1.00 89.56 88 PHE A CA 1
ATOM 686 C C . PHE A 1 88 ? 10.714 5.118 -7.605 1.00 89.56 88 PHE A C 1
ATOM 688 O O . PHE A 1 88 ? 10.225 5.204 -6.485 1.00 89.56 88 PHE A O 1
ATOM 695 N N . MET A 1 89 ? 10.789 6.169 -8.422 1.00 88.56 89 MET A N 1
ATOM 696 C CA . MET A 1 89 ? 10.293 7.502 -8.062 1.00 88.56 89 MET A CA 1
ATOM 697 C C . MET A 1 89 ? 8.797 7.497 -7.725 1.00 88.56 89 MET A C 1
ATOM 699 O O . MET A 1 89 ? 8.389 8.107 -6.737 1.00 88.56 89 MET A O 1
ATOM 703 N N . LEU A 1 90 ? 7.979 6.806 -8.527 1.00 87.94 90 LEU A N 1
ATOM 704 C CA . LEU A 1 90 ? 6.536 6.692 -8.288 1.00 87.94 90 LEU A CA 1
ATOM 705 C C . LEU A 1 90 ? 6.236 5.914 -7.003 1.00 87.94 90 LEU A C 1
ATOM 707 O O . LEU A 1 90 ? 5.392 6.338 -6.215 1.00 87.94 90 LEU A O 1
ATOM 711 N N . LEU A 1 91 ? 6.945 4.806 -6.778 1.00 87.62 91 LEU A N 1
ATOM 712 C CA . LEU A 1 91 ? 6.801 3.984 -5.578 1.00 87.62 91 LEU A CA 1
ATOM 713 C C . LEU A 1 91 ? 7.238 4.754 -4.332 1.00 87.62 91 LEU A C 1
ATOM 715 O O . LEU A 1 91 ? 6.458 4.911 -3.398 1.00 87.62 91 LEU A O 1
ATOM 719 N N . PHE A 1 92 ? 8.441 5.317 -4.337 1.00 85.56 92 PHE A N 1
ATOM 720 C CA . PHE A 1 92 ? 8.994 6.056 -3.208 1.00 85.56 92 PHE A CA 1
ATOM 721 C C . PHE A 1 92 ? 8.168 7.304 -2.865 1.00 85.56 92 PHE A C 1
ATOM 723 O O . PHE A 1 92 ? 7.877 7.558 -1.696 1.00 85.56 92 PHE A O 1
ATOM 730 N N . GLY A 1 93 ? 7.722 8.055 -3.880 1.00 83.44 93 GLY A N 1
ATOM 731 C CA . GLY A 1 93 ? 6.884 9.245 -3.701 1.00 83.44 93 GLY A CA 1
ATOM 732 C C . GLY A 1 93 ? 5.489 8.951 -3.143 1.00 83.44 93 GLY A C 1
ATOM 733 O O . GLY A 1 93 ? 4.836 9.855 -2.625 1.00 83.44 93 GLY A O 1
ATOM 734 N N . SER A 1 94 ? 5.041 7.698 -3.221 1.00 79.44 94 SER A N 1
ATOM 735 C CA . SER A 1 94 ? 3.752 7.259 -2.686 1.00 79.44 94 SER A CA 1
ATOM 736 C C . SER A 1 94 ? 3.795 6.807 -1.225 1.00 79.44 94 SER A C 1
ATOM 738 O O . SER A 1 94 ? 2.747 6.675 -0.588 1.00 79.44 94 SER A O 1
ATOM 740 N N . VAL A 1 95 ? 5.000 6.595 -0.690 1.00 79.12 95 VAL A N 1
ATOM 741 C CA . VAL A 1 95 ? 5.215 6.197 0.699 1.00 79.12 95 VAL A CA 1
ATOM 742 C C . VAL A 1 95 ? 5.297 7.439 1.580 1.00 79.12 95 VAL A C 1
ATOM 744 O O . VAL A 1 95 ? 5.905 8.449 1.220 1.00 79.12 95 VAL A O 1
ATOM 747 N N . GLU A 1 96 ? 4.691 7.374 2.763 1.00 76.56 96 GLU A N 1
ATOM 748 C CA . GLU A 1 96 ? 4.799 8.443 3.753 1.00 76.56 96 GLU A CA 1
ATOM 749 C C . GLU A 1 96 ? 6.257 8.630 4.197 1.00 76.56 96 GLU A C 1
ATOM 751 O O . GLU A 1 96 ? 6.967 7.655 4.436 1.00 76.56 96 GLU A O 1
ATOM 756 N N . LYS A 1 97 ? 6.702 9.885 4.357 1.00 80.44 97 LYS A N 1
ATOM 757 C CA . LYS A 1 97 ? 8.101 10.220 4.691 1.00 80.44 97 LYS A CA 1
ATOM 758 C C . LYS A 1 97 ? 8.632 9.458 5.906 1.00 80.44 97 LYS A C 1
ATOM 760 O O . LYS A 1 97 ? 9.776 9.017 5.904 1.00 80.44 97 LYS A O 1
ATOM 765 N N . ALA A 1 98 ? 7.790 9.274 6.922 1.00 76.94 98 ALA A N 1
ATOM 766 C CA . ALA A 1 98 ? 8.143 8.542 8.133 1.00 76.94 98 ALA A CA 1
ATOM 767 C C . ALA A 1 98 ? 8.499 7.070 7.865 1.00 76.94 98 ALA A C 1
ATOM 769 O O . ALA A 1 98 ? 9.234 6.489 8.648 1.00 76.94 98 ALA A O 1
ATOM 770 N N . LEU A 1 99 ? 8.024 6.481 6.764 1.00 76.19 99 LEU A N 1
ATOM 771 C CA . LEU A 1 99 ? 8.247 5.086 6.375 1.00 76.19 99 LEU A CA 1
ATOM 772 C C . LEU A 1 99 ? 9.312 4.927 5.278 1.00 76.19 99 LEU A C 1
ATOM 774 O O . LEU A 1 99 ? 9.588 3.803 4.860 1.00 76.19 99 LEU A O 1
ATOM 778 N N . HIS A 1 100 ? 9.950 6.010 4.818 1.00 82.19 100 HIS A N 1
ATOM 779 C CA . HIS A 1 100 ? 10.972 5.958 3.758 1.00 82.19 100 HIS A CA 1
ATOM 780 C C . HIS A 1 100 ? 12.180 5.090 4.122 1.00 82.19 100 HIS A C 1
ATOM 782 O O . HIS A 1 100 ? 12.753 4.449 3.243 1.00 82.19 100 HIS A O 1
ATOM 788 N N . TYR A 1 101 ? 12.524 4.978 5.409 1.00 82.62 101 TYR A N 1
ATOM 789 C CA . TYR A 1 101 ? 13.601 4.094 5.873 1.00 82.62 101 TYR A CA 1
ATOM 790 C C . TYR A 1 101 ? 13.358 2.621 5.493 1.00 82.62 101 TYR A C 1
ATOM 792 O O . TYR A 1 101 ? 14.303 1.897 5.187 1.00 82.62 101 TYR A O 1
ATOM 800 N N . ASN A 1 102 ? 12.093 2.186 5.423 1.00 76.69 102 ASN A N 1
ATOM 801 C CA . ASN A 1 102 ? 11.743 0.828 5.005 1.00 76.69 102 ASN A CA 1
ATOM 802 C C . ASN A 1 102 ? 12.085 0.571 3.533 1.00 76.69 102 ASN A C 1
ATOM 804 O O . ASN A 1 102 ? 12.386 -0.571 3.176 1.00 76.69 102 ASN A O 1
ATOM 808 N N . MET A 1 103 ? 12.070 1.618 2.703 1.00 79.69 103 MET A N 1
ATOM 809 C CA . MET A 1 103 ? 12.310 1.551 1.259 1.00 79.69 103 MET A CA 1
ATOM 810 C C . MET A 1 103 ? 13.798 1.561 0.906 1.00 79.69 103 MET A C 1
ATOM 812 O O . MET A 1 103 ? 14.180 0.965 -0.093 1.00 79.69 103 MET A O 1
ATOM 816 N N . MET A 1 104 ? 14.647 2.151 1.755 1.00 77.75 104 MET A N 1
ATOM 817 C CA . MET A 1 104 ? 16.104 2.224 1.542 1.00 77.75 104 MET A CA 1
ATOM 818 C C . MET A 1 104 ? 16.788 0.849 1.468 1.00 77.75 104 MET A C 1
ATOM 820 O O . MET A 1 104 ? 17.879 0.733 0.925 1.00 77.75 104 MET A O 1
ATOM 824 N N . SER A 1 105 ? 16.151 -0.187 2.020 1.00 79.38 105 SER A N 1
ATOM 825 C CA . SER A 1 105 ? 16.641 -1.574 1.985 1.00 79.38 105 SER A CA 1
ATOM 826 C C . SER A 1 105 ? 16.220 -2.353 0.734 1.00 79.38 105 SER A C 1
ATOM 828 O O . SER A 1 105 ? 16.699 -3.465 0.535 1.00 79.38 105 SER A O 1
ATOM 830 N N . CYS A 1 106 ? 15.319 -1.808 -0.090 1.00 84.38 106 CYS A N 1
ATOM 831 C CA . CYS A 1 106 ? 14.820 -2.488 -1.284 1.00 84.38 106 CYS A CA 1
ATOM 832 C C . CYS A 1 106 ? 15.758 -2.221 -2.463 1.00 84.38 106 CYS A C 1
ATOM 834 O O . CYS A 1 106 ? 16.073 -1.071 -2.766 1.00 84.38 1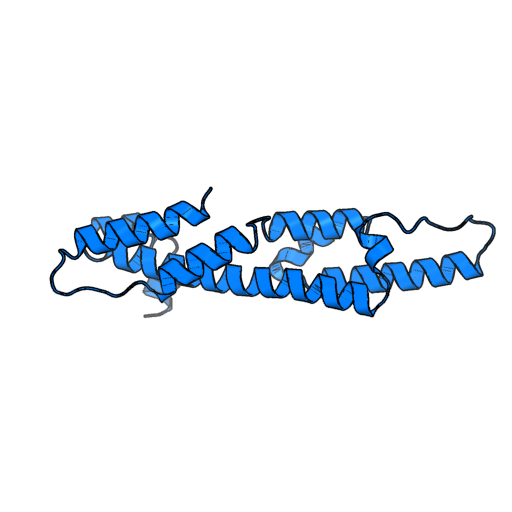06 CYS A O 1
ATOM 836 N N . SER A 1 107 ? 16.170 -3.284 -3.145 1.00 82.38 107 SER A N 1
ATOM 837 C CA . SER A 1 107 ? 17.098 -3.229 -4.278 1.00 82.38 107 SER A CA 1
ATOM 838 C C . SER A 1 107 ? 16.388 -3.327 -5.630 1.00 82.38 107 SER A C 1
ATOM 840 O O . SER A 1 107 ? 16.915 -2.880 -6.650 1.00 82.38 107 SER A O 1
ATOM 842 N N . THR A 1 108 ? 15.163 -3.862 -5.644 1.00 88.06 108 THR A N 1
ATOM 843 C CA . THR A 1 108 ? 14.336 -3.998 -6.848 1.00 88.06 108 THR A CA 1
ATOM 844 C C . THR A 1 108 ? 12.980 -3.308 -6.697 1.00 88.06 108 THR A C 1
ATOM 846 O O . THR A 1 108 ? 12.458 -3.124 -5.595 1.00 88.06 108 THR A O 1
ATOM 849 N N . ALA A 1 109 ? 12.377 -2.925 -7.827 1.00 87.31 109 ALA A N 1
AT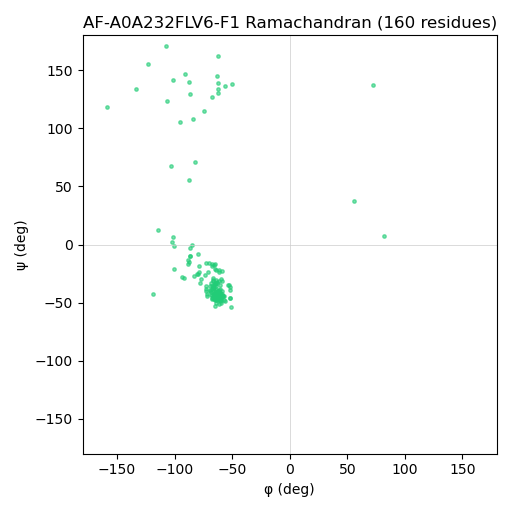OM 850 C CA . ALA A 1 109 ? 11.037 -2.340 -7.841 1.00 87.31 109 ALA A CA 1
ATOM 851 C C . ALA A 1 109 ? 9.966 -3.339 -7.355 1.00 87.31 109 ALA A C 1
ATOM 853 O O . ALA A 1 109 ? 9.003 -2.926 -6.714 1.00 87.31 109 ALA A O 1
ATOM 854 N N . VAL A 1 110 ? 10.171 -4.642 -7.587 1.00 90.38 110 VAL A N 1
ATOM 855 C CA . VAL A 1 110 ? 9.304 -5.728 -7.097 1.00 90.38 110 VAL A CA 1
ATOM 856 C C . VAL A 1 110 ? 9.350 -5.833 -5.571 1.00 90.38 110 VAL A C 1
ATOM 858 O O . VAL A 1 110 ? 8.301 -5.893 -4.930 1.00 90.38 110 VAL A O 1
ATOM 861 N N . GLU A 1 111 ? 10.543 -5.804 -4.969 1.00 89.75 111 GLU A N 1
ATOM 862 C CA . GLU A 1 111 ? 10.703 -5.789 -3.505 1.00 89.75 111 GLU A CA 1
ATOM 863 C C . GLU A 1 111 ? 10.022 -4.568 -2.889 1.00 89.75 111 GLU A C 1
ATOM 865 O O . GLU A 1 111 ? 9.269 -4.693 -1.923 1.00 89.75 111 GLU A O 1
ATOM 870 N N . MET A 1 112 ? 10.248 -3.391 -3.479 1.00 89.31 112 MET A N 1
ATOM 871 C CA . MET A 1 112 ? 9.659 -2.141 -3.008 1.00 89.31 112 MET A CA 1
ATOM 872 C C . MET A 1 112 ? 8.129 -2.177 -3.095 1.00 89.31 112 MET A C 1
ATOM 874 O O . MET A 1 112 ? 7.449 -1.806 -2.141 1.00 89.31 112 MET A O 1
ATOM 878 N N . TRP A 1 113 ? 7.585 -2.683 -4.203 1.00 88.44 113 TRP A N 1
ATOM 879 C CA . TRP A 1 113 ? 6.147 -2.854 -4.394 1.00 88.44 113 TRP A CA 1
ATOM 880 C C . TRP A 1 113 ? 5.541 -3.850 -3.403 1.00 88.44 113 TRP A C 1
ATOM 882 O O . TRP A 1 113 ? 4.560 -3.523 -2.739 1.00 88.44 113 TRP A O 1
ATOM 892 N N . THR A 1 114 ? 6.172 -5.009 -3.220 1.00 87.19 114 THR A N 1
ATOM 893 C CA . THR A 1 114 ? 5.739 -6.022 -2.246 1.00 87.19 114 THR A CA 1
ATOM 894 C C . THR A 1 114 ? 5.719 -5.438 -0.837 1.00 87.19 114 THR A C 1
ATOM 896 O O . THR A 1 114 ? 4.744 -5.586 -0.106 1.00 87.19 114 THR A O 1
ATOM 899 N N . LYS A 1 115 ? 6.760 -4.686 -0.465 1.00 86.44 115 LYS A N 1
ATOM 900 C CA . LYS A 1 115 ? 6.851 -4.051 0.852 1.00 86.44 115 LYS A CA 1
ATOM 901 C C . LYS A 1 115 ? 5.795 -2.967 1.045 1.00 86.44 115 LYS A C 1
ATOM 903 O O . LYS A 1 115 ? 5.235 -2.865 2.129 1.00 86.44 115 LYS A O 1
ATOM 908 N N . ILE A 1 116 ? 5.485 -2.194 0.005 1.00 82.00 116 ILE A N 1
ATOM 909 C CA . ILE A 1 116 ? 4.357 -1.252 -0.010 1.00 82.00 116 ILE A CA 1
ATOM 910 C C . ILE A 1 116 ? 3.044 -2.011 0.215 1.00 82.00 116 ILE A C 1
ATOM 912 O O . ILE A 1 116 ? 2.267 -1.613 1.076 1.00 82.00 116 ILE A O 1
ATOM 916 N N . GLN A 1 117 ? 2.811 -3.129 -0.476 1.00 78.69 117 GLN A N 1
ATOM 917 C CA . GLN A 1 117 ? 1.614 -3.954 -0.267 1.00 78.69 117 GLN A CA 1
ATOM 918 C C . GLN A 1 117 ? 1.520 -4.471 1.176 1.00 78.69 117 GLN A C 1
ATOM 920 O O . GLN A 1 117 ? 0.452 -4.386 1.776 1.00 78.69 117 GLN A O 1
ATOM 925 N N . THR A 1 118 ? 2.632 -4.924 1.762 1.00 79.38 118 THR A N 1
ATOM 926 C CA . THR A 1 118 ? 2.680 -5.377 3.160 1.00 79.38 118 THR A CA 1
ATOM 927 C C . THR A 1 118 ? 2.444 -4.239 4.155 1.00 79.38 118 THR A C 1
ATOM 929 O O . THR A 1 118 ? 1.647 -4.397 5.074 1.00 79.38 118 THR A O 1
ATOM 932 N N . LEU A 1 119 ? 3.096 -3.084 3.979 1.00 74.69 119 LEU A N 1
ATOM 933 C CA . LEU A 1 119 ? 2.950 -1.921 4.869 1.00 74.69 119 LEU A CA 1
ATOM 934 C C . LEU A 1 119 ? 1.528 -1.356 4.866 1.00 74.69 119 LEU A C 1
ATOM 936 O O . LEU A 1 119 ? 1.076 -0.810 5.868 1.00 74.69 119 LEU A O 1
ATOM 940 N N . TYR A 1 120 ? 0.847 -1.463 3.730 1.00 70.12 120 TYR A N 1
ATOM 941 C CA . TYR A 1 120 ? -0.477 -0.894 3.519 1.00 70.12 120 TYR A CA 1
ATOM 942 C C . TYR A 1 120 ? -1.624 -1.908 3.642 1.00 70.12 120 TYR A C 1
ATOM 944 O O . TYR A 1 120 ? -2.789 -1.514 3.567 1.00 70.12 120 TYR A O 1
ATOM 952 N N . GLY A 1 121 ? -1.303 -3.179 3.895 1.00 61.44 121 GLY A N 1
ATOM 953 C CA . GLY A 1 121 ? -2.248 -4.267 4.127 1.00 61.44 121 GLY A CA 1
ATOM 954 C C . GLY A 1 121 ? -3.001 -4.730 2.872 1.00 61.44 121 GLY A C 1
ATOM 955 O O . GLY A 1 121 ? -3.527 -3.936 2.087 1.00 61.44 121 GLY A O 1
ATOM 956 N N . ASP A 1 122 ? -3.131 -6.049 2.717 1.00 53.78 122 ASP A N 1
ATOM 957 C CA . ASP A 1 122 ? -4.070 -6.686 1.786 1.00 53.78 122 ASP A CA 1
ATOM 958 C C . ASP A 1 122 ? -5.437 -6.876 2.448 1.00 53.78 122 ASP A C 1
ATOM 960 O O . ASP A 1 122 ? -5.991 -7.965 2.506 1.00 53.78 122 ASP A O 1
ATOM 964 N N . SER A 1 123 ? -6.029 -5.801 2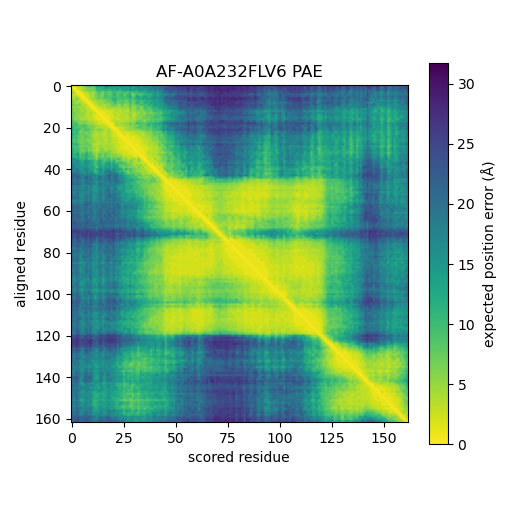.955 1.00 53.97 123 SER A N 1
ATOM 965 C CA . SER A 1 123 ? -7.471 -5.839 3.193 1.00 53.97 123 SER A CA 1
ATOM 966 C C . SER A 1 123 ? -8.126 -5.729 1.825 1.00 53.97 123 SER A C 1
ATOM 968 O O . SER A 1 123 ? -7.932 -4.732 1.115 1.00 53.97 123 SER A O 1
ATOM 970 N N . SER A 1 124 ? -8.823 -6.793 1.425 1.00 53.53 124 SER A N 1
ATOM 971 C CA . SER A 1 124 ? -9.563 -6.828 0.171 1.00 53.53 124 SER A CA 1
ATOM 972 C C . SER A 1 124 ? -10.442 -5.581 0.080 1.00 53.53 124 SER A C 1
ATOM 974 O O . SER A 1 124 ? -11.020 -5.113 1.066 1.00 53.53 124 SER A O 1
ATOM 976 N N . VAL A 1 125 ? -10.477 -4.989 -1.113 1.00 54.03 125 VAL A N 1
ATOM 977 C CA . VAL A 1 125 ? -11.282 -3.792 -1.389 1.00 54.03 125 VAL A CA 1
ATOM 978 C C . VAL A 1 125 ? -12.740 -4.037 -0.980 1.00 54.03 125 VAL A C 1
ATOM 980 O O . VAL A 1 125 ? -13.370 -3.145 -0.420 1.00 54.03 125 VAL A O 1
ATOM 983 N N . ASP A 1 126 ? -13.212 -5.274 -1.148 1.00 52.34 126 ASP A N 1
ATOM 984 C CA . ASP A 1 126 ? -14.570 -5.706 -0.826 1.00 52.34 126 ASP A CA 1
ATOM 985 C C . ASP A 1 126 ? -14.841 -5.796 0.684 1.00 52.34 126 ASP A C 1
ATOM 987 O O . ASP A 1 126 ? -15.857 -5.271 1.138 1.00 52.34 126 ASP A O 1
ATOM 991 N N . ALA A 1 127 ? -13.931 -6.369 1.487 1.00 57.88 127 ALA A N 1
ATOM 992 C CA . ALA A 1 127 ? -14.110 -6.428 2.943 1.00 57.88 127 ALA A CA 1
ATOM 993 C C . ALA A 1 127 ? -14.155 -5.021 3.556 1.00 57.88 127 ALA A C 1
ATOM 995 O O . ALA A 1 127 ? -15.011 -4.722 4.385 1.00 57.88 127 ALA A O 1
ATOM 996 N N . LYS A 1 128 ? -13.299 -4.116 3.067 1.00 61.25 128 LYS A N 1
ATOM 997 C CA . LYS A 1 128 ? -13.288 -2.706 3.479 1.00 61.25 128 LYS A CA 1
ATOM 998 C C . LYS A 1 128 ? -14.556 -1.974 3.075 1.00 61.25 128 LYS A C 1
ATOM 1000 O O . LYS A 1 128 ? -15.141 -1.257 3.880 1.00 61.25 128 LYS A O 1
ATOM 1005 N N . GLN A 1 129 ? -14.984 -2.124 1.825 1.00 59.81 129 GLN A N 1
ATOM 1006 C CA . GLN A 1 129 ? -16.154 -1.417 1.321 1.00 59.81 129 GLN A CA 1
ATOM 1007 C C . GLN A 1 129 ? -17.434 -1.860 2.038 1.00 59.81 129 GLN A C 1
ATOM 1009 O O . GLN A 1 129 ? -18.312 -1.031 2.292 1.00 59.81 129 GLN A O 1
ATOM 1014 N N . ASP A 1 130 ? -17.530 -3.130 2.422 1.00 62.19 130 ASP A N 1
ATOM 1015 C CA . ASP A 1 130 ? -18.643 -3.627 3.224 1.00 62.19 130 ASP A CA 1
ATOM 1016 C C . ASP A 1 130 ? -18.588 -3.154 4.678 1.00 62.19 130 ASP A C 1
ATOM 1018 O O . ASP A 1 130 ? -19.632 -2.771 5.216 1.00 62.19 130 ASP A O 1
ATOM 1022 N N . THR A 1 131 ? -17.411 -3.073 5.303 1.00 63.75 131 THR A N 1
ATOM 1023 C CA . THR A 1 131 ? -17.301 -2.455 6.634 1.00 63.75 131 THR A CA 1
ATOM 1024 C C . THR A 1 131 ? -17.657 -0.972 6.603 1.00 63.75 131 THR A C 1
ATOM 1026 O O . THR A 1 131 ? -18.387 -0.490 7.468 1.00 63.75 131 THR A O 1
ATOM 1029 N N . TRP A 1 132 ? -17.266 -0.253 5.549 1.00 66.06 132 TRP A N 1
ATOM 1030 C CA . TRP A 1 132 ? -17.634 1.149 5.348 1.00 66.06 132 TRP A CA 1
ATOM 1031 C C . TRP A 1 132 ? -19.136 1.333 5.203 1.00 66.06 132 TRP A C 1
ATOM 1033 O O . TRP A 1 132 ? -19.713 2.216 5.837 1.00 66.06 132 TRP A O 1
ATOM 1043 N N . LYS A 1 133 ? -19.790 0.490 4.398 1.00 68.25 133 LYS A N 1
ATOM 1044 C CA . LYS A 1 133 ? -21.252 0.509 4.291 1.00 68.25 133 LYS A CA 1
ATOM 1045 C C . LYS A 1 133 ? -21.889 0.302 5.660 1.00 68.25 133 LYS A C 1
ATOM 1047 O O . LYS A 1 133 ? -22.749 1.097 6.024 1.00 68.25 133 LYS A O 1
ATOM 1052 N N . LYS A 1 134 ? -21.436 -0.693 6.431 1.00 69.56 134 LYS A N 1
ATOM 1053 C CA . LYS A 1 134 ? -21.946 -0.971 7.784 1.00 69.56 134 LYS A CA 1
ATOM 1054 C C . LYS A 1 134 ? -21.744 0.227 8.713 1.00 69.56 134 LYS A C 1
ATOM 1056 O O . LYS A 1 134 ? -22.715 0.685 9.309 1.00 69.56 134 LYS A O 1
ATOM 1061 N N . PHE A 1 135 ? -20.548 0.809 8.744 1.00 70.38 135 PHE A N 1
ATOM 1062 C CA . PHE A 1 135 ? -20.223 1.979 9.562 1.00 70.38 135 PHE A CA 1
ATOM 1063 C C . PHE A 1 135 ? -21.065 3.212 9.202 1.00 70.38 135 PHE A C 1
ATOM 1065 O O . PHE A 1 135 ? -21.702 3.802 10.069 1.00 70.38 135 PHE A O 1
ATOM 1072 N N . TYR A 1 136 ? -21.130 3.594 7.923 1.00 67.56 136 TYR A N 1
ATOM 1073 C CA . TYR A 1 136 ? -21.915 4.758 7.493 1.00 67.56 136 TYR A CA 1
ATOM 1074 C C . TYR A 1 136 ? -23.425 4.529 7.566 1.00 67.56 136 TYR A C 1
ATOM 1076 O O . TYR A 1 136 ? -24.181 5.500 7.659 1.00 67.56 136 TYR A O 1
ATOM 1084 N N . SER A 1 137 ? -23.875 3.274 7.514 1.00 73.31 137 SER A N 1
ATOM 1085 C CA . SER A 1 137 ? -25.273 2.906 7.745 1.00 73.31 137 SER A CA 1
ATOM 1086 C C . SER A 1 137 ? -25.642 2.871 9.225 1.00 73.31 137 SER A C 1
ATOM 1088 O O . SER A 1 137 ? -26.825 2.978 9.544 1.00 73.31 137 SER A O 1
ATOM 1090 N N . PHE A 1 138 ? -24.656 2.785 10.125 1.00 76.19 138 PHE A N 1
ATOM 1091 C CA . PHE A 1 138 ? -24.911 2.777 11.555 1.00 76.19 138 PHE A CA 1
ATOM 1092 C C . PHE A 1 138 ? -25.569 4.095 11.981 1.00 76.19 138 PHE A C 1
ATOM 1094 O O . PHE A 1 138 ? -25.165 5.201 11.593 1.00 76.19 138 PHE A O 1
ATOM 1101 N N . ARG A 1 139 ? -26.623 3.973 12.781 1.00 73.38 139 ARG A N 1
ATOM 1102 C CA . ARG A 1 139 ? -27.351 5.083 13.391 1.00 73.38 139 ARG A CA 1
ATOM 1103 C C . ARG A 1 139 ? -27.564 4.739 14.855 1.00 73.38 139 ARG A C 1
ATOM 1105 O O . ARG A 1 139 ? -27.975 3.629 15.165 1.00 73.38 139 ARG A O 1
ATOM 1112 N N . ILE A 1 140 ? -27.288 5.702 15.731 1.00 73.25 140 ILE A N 1
ATOM 1113 C CA . ILE A 1 140 ? -27.604 5.577 17.154 1.00 73.25 140 ILE A CA 1
ATOM 1114 C C . ILE A 1 140 ? -29.130 5.571 17.282 1.00 73.25 140 ILE A C 1
ATOM 1116 O O . ILE A 1 140 ? -29.794 6.456 16.741 1.00 73.25 140 ILE A O 1
ATOM 1120 N N . ASN A 1 141 ? -29.672 4.564 17.961 1.00 73.69 141 ASN A N 1
ATOM 1121 C CA . ASN A 1 141 ? -31.101 4.417 18.210 1.00 73.69 141 ASN A CA 1
ATOM 1122 C C . ASN A 1 141 ? -31.405 4.735 19.677 1.00 73.69 141 ASN A C 1
ATOM 1124 O O . ASN A 1 141 ? -30.874 4.100 20.577 1.00 73.69 141 ASN A O 1
ATOM 1128 N N . GLU A 1 142 ? -32.296 5.681 19.949 1.00 68.94 142 GLU A N 1
ATOM 1129 C CA . GLU A 1 142 ? -32.666 6.049 21.324 1.00 68.94 142 GLU A CA 1
ATOM 1130 C C . GLU A 1 142 ? -33.434 4.943 22.074 1.00 68.94 142 GLU A C 1
ATOM 1132 O O . GLU A 1 142 ? -33.519 4.970 23.299 1.00 68.94 142 GLU A O 1
ATOM 1137 N N . GLN A 1 143 ? -33.980 3.958 21.355 1.00 77.44 143 GLN A N 1
ATOM 1138 C CA . GLN A 1 143 ? -34.791 2.864 21.906 1.00 77.44 143 GLN A CA 1
ATOM 1139 C C . GLN A 1 143 ? -33.952 1.662 22.360 1.00 77.44 143 GLN A C 1
ATOM 1141 O O . GLN A 1 143 ? -34.460 0.792 23.069 1.00 77.44 143 GLN A O 1
ATOM 1146 N N . GLU A 1 144 ? -32.684 1.590 21.952 1.00 71.00 144 GLU A N 1
ATOM 1147 C CA . GLU A 1 144 ? -31.781 0.502 22.315 1.00 71.00 144 GLU A CA 1
ATOM 1148 C C . GLU A 1 144 ? -30.835 0.951 23.441 1.00 71.00 144 GLU A C 1
ATOM 1150 O O . GLU A 1 144 ? -30.348 2.084 23.421 1.00 71.00 144 GLU A O 1
ATOM 1155 N N . PRO A 1 145 ? -30.509 0.096 24.426 1.00 73.75 145 PRO A N 1
ATOM 1156 C CA . PRO A 1 145 ? -29.485 0.421 25.407 1.00 73.75 145 PRO A CA 1
ATOM 1157 C C . PRO A 1 145 ? -28.159 0.758 24.722 1.00 73.75 145 PRO A C 1
ATOM 1159 O O . PRO A 1 145 ? -27.704 0.038 23.834 1.00 73.75 145 PRO A O 1
ATOM 1162 N N . VAL A 1 146 ? -27.495 1.819 25.188 1.00 63.81 146 VAL A N 1
ATOM 1163 C CA . VAL A 1 146 ? -26.201 2.267 24.645 1.00 63.81 146 VAL A CA 1
ATOM 1164 C C . VAL A 1 146 ? -25.180 1.121 24.613 1.00 63.81 146 VAL A C 1
ATOM 1166 O O . VAL A 1 146 ? -24.416 1.014 23.665 1.00 63.81 146 VAL A O 1
ATOM 1169 N N . ALA A 1 147 ? -25.206 0.213 25.594 1.00 63.62 147 ALA A N 1
ATOM 1170 C CA . ALA A 1 147 ? -24.339 -0.965 25.622 1.00 63.62 147 ALA A CA 1
ATOM 1171 C C . ALA A 1 147 ? -24.522 -1.900 24.407 1.00 63.62 147 ALA A C 1
ATOM 1173 O O . ALA A 1 147 ? -23.528 -2.296 23.808 1.00 63.62 147 ALA A O 1
ATOM 1174 N N . GLY A 1 148 ? -25.762 -2.195 23.995 1.00 65.50 148 GLY A N 1
ATOM 1175 C CA . GLY A 1 148 ? -26.034 -3.064 22.838 1.00 65.50 148 GLY A CA 1
ATOM 1176 C C . GLY A 1 148 ? -25.605 -2.422 21.519 1.00 65.50 148 GLY A C 1
ATOM 1177 O O . GLY A 1 148 ? -24.983 -3.055 20.669 1.00 65.50 148 GLY A O 1
ATOM 1178 N N . GLN A 1 149 ? -25.807 -1.112 21.401 1.00 69.81 149 GLN A N 1
ATOM 1179 C CA . GLN A 1 149 ? -25.343 -0.332 20.252 1.00 69.81 149 GLN A CA 1
ATOM 1180 C C . GLN A 1 149 ? -23.814 -0.287 20.148 1.00 69.81 149 GLN A C 1
ATOM 1182 O O . GLN A 1 149 ? -23.255 -0.282 19.052 1.00 69.81 149 GLN A O 1
ATOM 1187 N N . LEU A 1 150 ? -23.126 -0.272 21.290 1.00 63.81 150 LEU A N 1
ATOM 1188 C CA . LEU A 1 150 ? -21.669 -0.329 21.351 1.00 63.81 150 LEU A CA 1
ATOM 1189 C C . LEU A 1 150 ? -21.126 -1.718 21.003 1.00 63.81 150 LEU A C 1
ATOM 1191 O O . LEU A 1 150 ? -20.087 -1.799 20.353 1.00 63.81 150 LEU A O 1
ATOM 1195 N N . GLU A 1 151 ? -21.820 -2.794 21.377 1.00 67.19 151 GLU A N 1
ATOM 1196 C CA . GLU A 1 151 ? -21.474 -4.163 20.966 1.00 67.19 151 GLU A CA 1
ATOM 1197 C C . GLU A 1 151 ? -21.636 -4.362 19.455 1.00 67.19 151 GLU A C 1
ATOM 1199 O O . GLU A 1 151 ? -20.742 -4.909 18.809 1.00 67.19 151 GLU A O 1
ATOM 1204 N N . GLN A 1 152 ? -22.726 -3.855 18.868 1.00 71.19 152 GLN A N 1
ATOM 1205 C CA . GLN A 1 152 ? -22.922 -3.862 17.414 1.00 71.19 152 GLN A CA 1
ATOM 1206 C C . GLN A 1 152 ? -21.793 -3.117 16.696 1.00 71.19 152 GLN A C 1
ATOM 1208 O O . GLN A 1 152 ? -21.241 -3.616 15.715 1.00 71.19 152 GLN A O 1
ATOM 1213 N N . PHE A 1 153 ? -21.407 -1.948 17.212 1.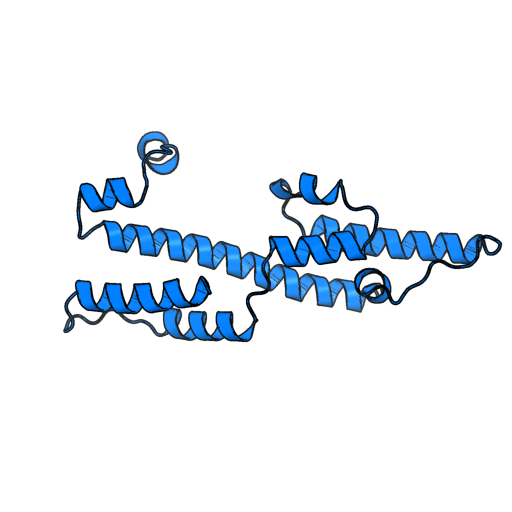00 67.69 153 PHE A N 1
ATOM 1214 C CA . PHE A 1 153 ? -20.269 -1.194 16.693 1.00 67.69 153 PHE A CA 1
ATOM 1215 C C . PHE A 1 153 ? -18.956 -1.959 16.815 1.00 67.69 153 PHE A C 1
ATOM 1217 O O . PHE A 1 153 ? -18.171 -1.985 15.871 1.00 67.69 153 PHE A O 1
ATOM 1224 N N . GLN A 1 154 ? -18.718 -2.594 17.960 1.00 65.44 154 GLN A N 1
ATOM 1225 C CA . GLN A 1 154 ? -17.495 -3.350 18.179 1.00 65.44 154 GLN A CA 1
ATOM 1226 C C . GLN A 1 154 ? -17.407 -4.563 17.243 1.00 65.44 154 GLN A C 1
ATOM 1228 O O . GLN A 1 154 ? -16.334 -4.869 16.741 1.00 65.44 154 GLN A O 1
ATOM 1233 N N . CYS A 1 155 ? -18.539 -5.180 16.907 1.00 69.00 155 CYS A N 1
ATOM 1234 C CA . CYS A 1 155 ? -18.603 -6.260 15.925 1.00 69.00 155 CYS A CA 1
ATOM 1235 C C . CYS A 1 155 ? -18.259 -5.792 14.492 1.00 69.00 155 CYS A C 1
ATOM 1237 O O . CYS A 1 155 ? -17.697 -6.556 13.707 1.00 69.00 155 CYS A O 1
ATOM 1239 N N . ILE A 1 156 ? -18.565 -4.533 14.149 1.00 68.06 156 ILE A N 1
ATOM 1240 C CA . ILE A 1 156 ? -18.155 -3.908 12.879 1.00 68.06 156 ILE A CA 1
ATOM 1241 C C . ILE A 1 156 ? -16.632 -3.696 12.865 1.00 68.06 156 ILE A C 1
ATOM 1243 O O . ILE A 1 156 ? -15.992 -4.021 11.868 1.00 68.06 156 ILE A O 1
ATOM 1247 N N . ASP A 1 157 ? -16.055 -3.227 13.972 1.00 62.12 157 ASP A N 1
ATOM 1248 C CA . ASP A 1 157 ? -14.612 -2.966 14.122 1.00 62.12 157 ASP A CA 1
ATOM 1249 C C . ASP A 1 157 ? -13.786 -4.273 14.106 1.00 62.12 157 ASP A C 1
ATOM 1251 O O . ASP A 1 157 ? -12.825 -4.415 13.351 1.00 62.12 157 ASP A O 1
ATOM 1255 N N . ASP A 1 158 ? -14.226 -5.295 14.851 1.00 60.31 158 ASP A N 1
ATOM 1256 C CA . ASP A 1 158 ? -13.570 -6.610 14.920 1.00 60.31 158 ASP A CA 1
ATOM 1257 C C . ASP A 1 158 ? -13.599 -7.358 13.571 1.00 60.31 158 ASP A C 1
ATOM 1259 O O . ASP A 1 158 ? -12.776 -8.243 13.323 1.00 60.31 158 ASP A O 1
ATOM 1263 N N . SER A 1 159 ? -14.524 -6.997 12.672 1.00 58.56 159 SER A N 1
ATOM 1264 C CA . SER A 1 159 ? -14.576 -7.546 11.314 1.00 58.56 159 SER A CA 1
ATOM 1265 C C . SER A 1 159 ? -13.468 -7.025 10.388 1.00 58.56 159 SER A C 1
ATOM 1267 O O . SER A 1 159 ? -13.207 -7.660 9.369 1.00 58.56 159 SER A O 1
ATOM 1269 N N . GLU A 1 160 ? -12.780 -5.930 10.745 1.00 50.38 160 GLU A N 1
ATOM 1270 C CA . GLU A 1 160 ? -11.606 -5.419 10.012 1.00 50.38 160 GLU A CA 1
ATOM 1271 C C . GLU A 1 160 ? -10.277 -6.030 10.482 1.00 50.38 160 GLU A C 1
ATOM 1273 O O . GLU A 1 160 ? -9.273 -5.931 9.777 1.00 50.38 160 GLU A O 1
ATOM 1278 N N . ALA A 1 161 ? -10.251 -6.647 11.669 1.00 41.94 161 ALA A N 1
ATOM 1279 C CA . ALA A 1 161 ? -9.039 -7.195 12.286 1.00 41.94 161 ALA A CA 1
ATOM 1280 C C . ALA A 1 161 ? -8.706 -8.643 11.858 1.00 41.94 161 ALA A C 1
ATOM 1282 O O . ALA A 1 161 ? -7.686 -9.185 12.293 1.00 41.94 161 ALA A O 1
ATOM 1283 N N . LYS A 1 162 ? -9.555 -9.270 11.034 1.00 35.72 162 LYS A N 1
ATOM 1284 C CA . LYS A 1 162 ? -9.367 -10.607 10.442 1.00 35.72 162 LYS A CA 1
ATOM 1285 C C . LYS A 1 162 ? -8.973 -10.514 8.975 1.00 35.72 162 LYS A C 1
ATOM 1287 O O . LYS A 1 162 ? -8.131 -11.344 8.570 1.00 35.72 162 LYS A O 1
#

Sequence (162 aa):
MKSRYLCNPEYNFEKVNRASMACGPMVKWAIAQVSLCLMARISISKFGIVIAIKAKKVYGFVDGSEKKPAADKTAEVKEWEKRLNQAFMLLFGSVEKALHYNMMSCSTAVEMWTKIQTLYGDSSVDAKQDTWKKFYSFRINEQEPVAGQLEQFQCIDDSEAK

Solvent-accessible surface area (backbone atoms only — not comparable to full-atom values): 9505 Å² total; per-residue (Å²): 109,62,72,74,55,76,66,35,88,76,72,41,59,70,56,44,27,73,74,33,73,80,50,22,59,55,50,50,50,54,50,50,52,54,52,48,53,53,50,50,56,41,52,55,43,56,57,50,48,55,52,52,34,50,76,69,72,34,45,40,45,49,76,61,74,55,73,84,65,64,86,89,39,62,68,60,40,51,55,48,52,52,48,49,51,51,41,44,51,56,55,56,72,68,49,58,77,93,54,47,74,71,51,74,76,45,89,46,52,35,54,41,46,52,48,49,46,62,79,63,50,86,69,50,71,63,63,52,52,50,46,49,49,52,58,74,68,58,70,92,55,93,89,53,60,68,68,60,58,49,50,55,49,47,55,53,55,58,65,72,78,114

Foldseek 3Di:
DCCVAVVDPPNDLVVQCVVPVVCSLVRVVVVLVVVLVVLVLLVCLLVVLVVVCVVLVLVCQQVVVDDQDDPVCVVSNVVVVVSQVVLVCSLLVSDDPVCSVVQVPDPGSNSSNVVSCVVSDPPDPVLSVVLVCQVVVQDDDPPDPPVVSSVSVVVSVVSSVD

Mean predicted aligned error: 12.78 Å

pLDDT: mean 73.21, std 13.09, range [35.72, 92.75]

InterPro domains:
  IPR061502 Copia/RE1/RE2-like, N-terminal domain [PF14223] (53-156)